Protein AF-A0A660ZL40-F1 (afdb_monomer_lite)

Sequence (88 aa):
MTKYTEDKVLQITTLLKAGATIKMACKIAGISRQTFYNWMRKHRDFELKVNQAIVESEMMALNLILSHAERDWKAAAWFLERRFPDEW

Secondary structure (DSSP, 8-state):
-PPP-HHHHHHHHHHHHTT--HHHHHHHHT--HHHHHHHHHH-HHHHHHHHHHHHHHHHHHHHHHHHHHTT-HHHHHHHHHHH-TTT-

Foldseek 3Di:
DDDDDPVLLVQLLVCLLCVHDNCRSCVVSVHDPVVVVVCVVVPVVSVVSNVVSNVNNVVVVVVVLVVVCVPPVVSVVVVCCVVPVPPD

Structure (mmCIF, N/CA/C/O backbone):
data_AF-A0A660ZL40-F1
#
_entry.id   AF-A0A660ZL40-F1
#
loop_
_atom_site.group_PDB
_atom_site.id
_atom_site.type_symbol
_atom_site.label_atom_id
_atom_site.label_alt_id
_atom_site.label_comp_id
_atom_site.label_asym_id
_atom_site.label_entity_id
_atom_site.label_seq_id
_atom_site.pdbx_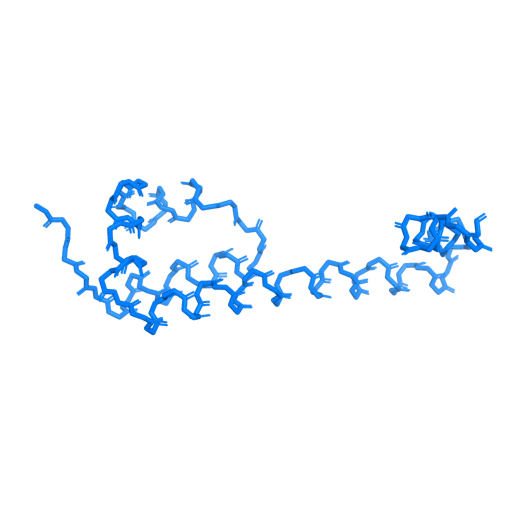PDB_ins_code
_atom_site.Cartn_x
_atom_site.Cartn_y
_atom_site.Cartn_z
_atom_site.occupancy
_atom_site.B_iso_or_equiv
_atom_site.auth_seq_id
_atom_site.auth_comp_id
_atom_site.auth_asym_id
_atom_site.auth_atom_id
_atom_site.pdbx_PDB_model_num
ATOM 1 N N . MET A 1 1 ? -10.690 -0.149 23.020 1.00 61.59 1 MET A N 1
ATOM 2 C CA . MET A 1 1 ? -10.767 -0.293 21.547 1.00 61.59 1 MET A CA 1
ATOM 3 C C . MET A 1 1 ? -10.475 1.057 20.913 1.00 61.59 1 MET A C 1
ATOM 5 O O . MET A 1 1 ? -11.087 2.033 21.330 1.00 61.59 1 MET A O 1
ATOM 9 N N . THR A 1 2 ? -9.546 1.134 19.957 1.00 81.38 2 THR A N 1
ATOM 10 C CA . THR A 1 2 ? -9.302 2.373 19.196 1.00 81.38 2 THR A CA 1
ATOM 11 C C . THR A 1 2 ? -10.519 2.689 18.324 1.00 81.38 2 THR A C 1
ATOM 13 O O . THR A 1 2 ? -11.086 1.780 17.715 1.00 81.38 2 THR A O 1
ATOM 16 N N . LYS A 1 3 ? -10.947 3.955 18.294 1.00 91.00 3 LYS A N 1
ATOM 17 C CA . LYS A 1 3 ? -12.124 4.395 17.530 1.00 91.00 3 LYS A CA 1
ATOM 18 C C . LYS A 1 3 ? -11.798 4.493 16.039 1.00 91.00 3 LYS A C 1
ATOM 20 O O . LYS A 1 3 ? -10.696 4.898 15.682 1.00 91.00 3 LYS A O 1
ATOM 25 N N . TYR A 1 4 ? -12.768 4.136 15.199 1.00 95.00 4 TYR A N 1
ATOM 26 C CA . TYR A 1 4 ? -12.716 4.397 13.762 1.00 95.00 4 TYR A CA 1
ATOM 27 C C . TYR A 1 4 ? -12.925 5.897 13.533 1.00 95.00 4 TYR A C 1
ATOM 29 O O . TYR A 1 4 ? -13.954 6.435 13.941 1.00 95.00 4 TYR A O 1
ATOM 37 N N . THR A 1 5 ? -11.944 6.570 12.933 1.00 96.44 5 THR A N 1
ATOM 38 C CA . THR A 1 5 ? -11.990 8.008 12.630 1.00 96.44 5 THR A CA 1
ATOM 39 C C . THR A 1 5 ? -11.489 8.266 11.215 1.00 96.44 5 THR A C 1
ATOM 41 O O . THR A 1 5 ? -10.648 7.525 10.703 1.00 96.44 5 THR A O 1
ATOM 44 N N . GLU A 1 6 ? -11.977 9.336 10.590 1.00 95.44 6 GLU A N 1
ATOM 45 C CA . GLU A 1 6 ? -11.559 9.721 9.236 1.00 95.44 6 GLU A CA 1
ATOM 46 C C . GLU A 1 6 ? -10.066 10.054 9.157 1.00 95.44 6 GLU A C 1
ATOM 48 O O . GLU A 1 6 ? -9.408 9.648 8.204 1.00 95.44 6 GLU A O 1
ATOM 53 N N . ASP A 1 7 ? -9.509 10.687 10.193 1.00 96.31 7 ASP A N 1
ATOM 54 C CA . ASP A 1 7 ? -8.071 10.962 10.312 1.00 96.31 7 ASP A CA 1
ATOM 55 C C . ASP A 1 7 ? -7.229 9.678 10.223 1.00 96.31 7 ASP A C 1
ATOM 57 O O . ASP A 1 7 ? -6.275 9.593 9.450 1.00 96.31 7 ASP A O 1
ATOM 61 N N . LYS A 1 8 ? -7.632 8.621 10.942 1.00 96.44 8 LYS A N 1
ATOM 62 C CA . LYS A 1 8 ? -6.924 7.335 10.902 1.00 96.44 8 LYS A CA 1
ATOM 63 C C . LYS A 1 8 ? -7.050 6.665 9.546 1.00 96.44 8 LYS A C 1
ATOM 65 O O . LYS A 1 8 ? -6.073 6.096 9.067 1.00 96.44 8 LYS A O 1
ATOM 70 N N . VAL A 1 9 ? -8.226 6.742 8.928 1.00 97.81 9 VAL A N 1
ATOM 71 C CA . VAL A 1 9 ? -8.441 6.231 7.572 1.00 97.81 9 VAL A CA 1
ATOM 72 C C . VAL A 1 9 ? -7.505 6.933 6.596 1.00 97.81 9 VAL A C 1
ATOM 74 O O . VAL A 1 9 ? -6.750 6.250 5.910 1.00 97.81 9 VAL A O 1
ATOM 77 N N . LEU A 1 10 ? -7.498 8.268 6.595 1.00 98.00 10 LEU A N 1
ATOM 78 C CA . LEU A 1 10 ? -6.662 9.080 5.716 1.00 98.00 10 LEU A CA 1
ATOM 79 C C . LEU A 1 10 ? -5.172 8.793 5.926 1.00 98.00 10 LEU A C 1
ATOM 81 O O . LEU A 1 10 ? -4.435 8.601 4.958 1.00 98.00 10 LEU A O 1
ATOM 85 N N . GLN A 1 11 ? -4.728 8.721 7.182 1.00 98.19 11 GLN A N 1
ATOM 86 C CA . GLN A 1 11 ? -3.342 8.418 7.525 1.00 98.19 11 GLN A CA 1
ATOM 87 C C . GLN A 1 11 ? -2.923 7.043 6.989 1.00 98.19 11 GLN A C 1
ATOM 89 O O . GLN A 1 11 ? -1.870 6.913 6.364 1.00 98.19 11 GLN A O 1
ATOM 94 N N . ILE A 1 12 ? -3.752 6.017 7.195 1.00 98.50 12 ILE A N 1
ATOM 95 C CA . ILE A 1 12 ? -3.468 4.657 6.728 1.00 98.50 12 ILE A CA 1
ATOM 96 C C . ILE A 1 12 ? -3.420 4.610 5.202 1.00 98.50 12 ILE A C 1
ATOM 98 O O . ILE A 1 12 ? -2.446 4.109 4.648 1.00 98.50 12 ILE A O 1
ATOM 102 N N . THR A 1 13 ? -4.430 5.145 4.514 1.00 98.56 13 THR A N 1
ATOM 103 C CA . THR A 1 13 ? -4.503 5.081 3.047 1.00 98.56 13 THR A CA 1
ATOM 104 C C . THR A 1 13 ? -3.374 5.869 2.393 1.00 98.56 13 THR A C 1
ATOM 106 O O . THR A 1 13 ? -2.812 5.414 1.405 1.00 98.56 13 THR A O 1
ATOM 109 N N . THR A 1 14 ? -2.972 7.001 2.978 1.00 98.44 14 THR A N 1
ATOM 110 C CA . THR A 1 14 ? -1.823 7.785 2.497 1.00 98.44 14 THR A CA 1
ATOM 111 C C . THR A 1 14 ? -0.522 6.992 2.593 1.00 98.44 14 THR A C 1
ATOM 113 O O . THR A 1 14 ? 0.258 6.961 1.645 1.00 98.44 14 THR A O 1
ATOM 116 N N . LEU A 1 15 ? -0.296 6.303 3.716 1.00 98.44 15 LEU A N 1
ATOM 117 C CA . LEU A 1 15 ? 0.897 5.475 3.903 1.00 98.44 15 LEU A CA 1
ATOM 118 C C . LEU A 1 15 ? 0.920 4.288 2.935 1.00 98.44 15 LEU A C 1
ATOM 120 O O . LEU A 1 15 ? 1.964 3.999 2.357 1.00 98.44 15 LEU A O 1
ATOM 124 N N . LEU A 1 16 ? -0.220 3.620 2.740 1.00 98.50 16 LEU A N 1
ATOM 125 C CA . LEU A 1 16 ? -0.326 2.503 1.800 1.00 98.50 16 LEU A CA 1
ATOM 126 C C . LEU A 1 16 ? -0.083 2.957 0.356 1.00 98.50 16 LEU A C 1
ATOM 128 O O . LEU A 1 16 ? 0.677 2.309 -0.353 1.00 98.50 16 LEU A O 1
ATOM 132 N N . LYS A 1 17 ? -0.638 4.107 -0.044 1.00 98.19 17 LYS A N 1
ATOM 133 C CA . LYS A 1 17 ? -0.389 4.721 -1.357 1.00 98.19 17 LYS A CA 1
ATOM 134 C C . LYS A 1 17 ? 1.092 5.028 -1.585 1.00 98.19 17 LYS A C 1
ATOM 136 O O . LYS A 1 17 ? 1.601 4.840 -2.683 1.00 98.19 17 LYS A O 1
ATOM 141 N N . ALA A 1 18 ? 1.801 5.438 -0.535 1.00 96.88 18 ALA A N 1
ATOM 142 C CA . ALA A 1 18 ? 3.245 5.662 -0.569 1.00 96.88 18 ALA A CA 1
ATOM 143 C C . ALA A 1 18 ? 4.087 4.364 -0.567 1.00 96.88 18 ALA A C 1
ATOM 145 O O . ALA A 1 18 ? 5.313 4.438 -0.516 1.00 96.88 18 ALA A O 1
ATOM 146 N N . GLY A 1 19 ? 3.465 3.180 -0.591 1.00 96.31 19 GLY A N 1
ATOM 147 C CA . GLY A 1 19 ? 4.155 1.884 -0.615 1.00 96.31 19 GLY A CA 1
ATOM 148 C C . GLY A 1 19 ? 4.506 1.323 0.761 1.00 96.31 19 GLY A C 1
ATOM 149 O O . GLY A 1 19 ? 5.250 0.346 0.867 1.00 96.31 19 GLY A O 1
ATOM 150 N N . ALA A 1 20 ? 3.986 1.905 1.846 1.00 97.69 20 ALA A N 1
ATOM 151 C CA . ALA A 1 20 ? 4.194 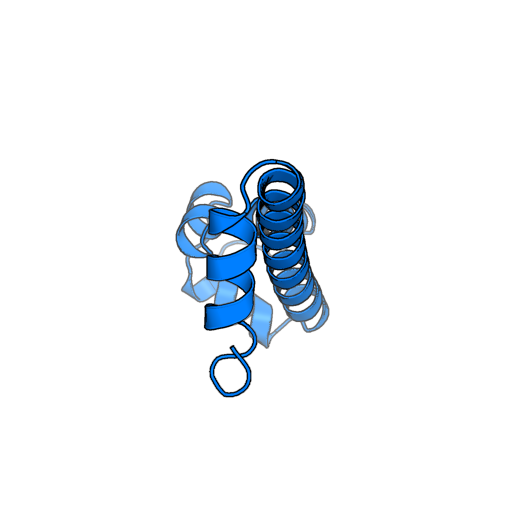1.343 3.172 1.00 97.69 20 ALA A CA 1
ATOM 152 C C . ALA A 1 20 ? 3.432 0.021 3.336 1.00 97.69 20 ALA A C 1
ATOM 154 O O . ALA A 1 20 ? 2.301 -0.145 2.887 1.00 97.69 20 ALA A O 1
ATOM 155 N N . THR A 1 21 ? 4.013 -0.915 4.088 1.00 97.88 21 THR A N 1
ATOM 156 C CA . THR A 1 21 ? 3.299 -2.145 4.456 1.00 97.88 21 THR A CA 1
ATOM 157 C C . THR A 1 21 ? 2.133 -1.847 5.402 1.00 97.88 21 THR A C 1
ATOM 159 O O . THR A 1 21 ? 2.210 -0.941 6.236 1.00 97.88 21 THR A O 1
ATOM 162 N N . ILE A 1 22 ? 1.098 -2.696 5.394 1.00 98.12 22 ILE A N 1
ATOM 163 C CA . ILE A 1 22 ? -0.016 -2.625 6.361 1.00 98.12 22 ILE A CA 1
ATOM 164 C C . ILE A 1 22 ? 0.503 -2.612 7.806 1.00 98.12 22 ILE A C 1
ATOM 166 O O . ILE A 1 22 ? -0.011 -1.879 8.647 1.00 98.12 22 ILE A O 1
ATOM 170 N N . LYS A 1 23 ? 1.555 -3.388 8.113 1.00 98.25 23 LYS A N 1
ATOM 171 C CA . LYS A 1 23 ? 2.178 -3.414 9.447 1.00 98.25 23 LYS A CA 1
ATOM 172 C C . LYS A 1 23 ? 2.734 -2.040 9.837 1.00 98.25 23 LYS A C 1
ATOM 174 O O . LYS A 1 23 ? 2.504 -1.602 10.963 1.00 98.25 23 LYS A O 1
ATOM 179 N N . MET A 1 24 ? 3.456 -1.386 8.926 1.00 98.31 24 MET A N 1
ATOM 180 C CA . MET A 1 24 ? 4.006 -0.043 9.128 1.00 98.31 24 MET A CA 1
ATOM 181 C C . MET A 1 24 ? 2.877 0.978 9.299 1.00 98.31 24 MET A C 1
ATOM 183 O O . MET A 1 24 ? 2.866 1.709 10.288 1.00 98.31 24 MET A O 1
ATOM 187 N N . ALA A 1 25 ? 1.893 0.961 8.394 1.00 98.38 25 ALA A N 1
ATOM 188 C CA . ALA A 1 25 ? 0.744 1.860 8.426 1.00 98.38 25 ALA A CA 1
ATOM 189 C C . ALA A 1 25 ? -0.045 1.730 9.737 1.00 98.38 25 ALA A C 1
ATOM 191 O O . ALA A 1 25 ? -0.323 2.732 10.389 1.00 98.38 25 ALA A O 1
ATOM 192 N N . CYS A 1 26 ? -0.313 0.501 10.191 1.00 98.00 26 CYS A N 1
ATOM 193 C CA . CYS A 1 26 ? -0.960 0.238 11.478 1.00 98.00 26 CYS A CA 1
ATOM 194 C C . CYS A 1 26 ? -0.144 0.783 12.658 1.00 98.00 26 CYS A C 1
ATOM 196 O O . CYS A 1 26 ? -0.706 1.417 13.550 1.00 98.00 26 CYS A O 1
ATOM 198 N N . LYS A 1 27 ? 1.179 0.560 12.662 1.00 97.81 27 LYS A N 1
ATOM 199 C CA . LYS A 1 27 ? 2.070 1.024 13.735 1.00 97.81 27 LYS A CA 1
ATOM 200 C C . LYS A 1 27 ? 2.087 2.551 13.826 1.00 97.81 27 LYS A C 1
ATOM 202 O O . LYS A 1 27 ? 1.946 3.078 14.923 1.00 97.81 27 LYS A O 1
ATOM 207 N N . ILE A 1 28 ? 2.211 3.242 12.693 1.00 97.44 28 ILE A N 1
ATOM 208 C CA . ILE A 1 28 ? 2.191 4.713 12.626 1.00 97.44 28 ILE A CA 1
ATOM 209 C C . ILE A 1 28 ? 0.811 5.250 13.021 1.00 97.44 28 ILE A C 1
ATOM 211 O O . ILE A 1 28 ? 0.710 6.190 13.804 1.00 97.44 28 ILE A O 1
ATOM 215 N N . ALA A 1 29 ? -0.260 4.610 12.548 1.00 96.25 29 ALA A N 1
ATOM 216 C CA . ALA A 1 29 ? -1.623 4.983 12.898 1.00 96.25 29 ALA A CA 1
ATOM 217 C C . ALA A 1 29 ? -2.003 4.634 14.348 1.00 96.25 29 ALA A C 1
ATOM 219 O O . ALA A 1 29 ? -3.069 5.039 14.810 1.00 96.25 29 ALA A O 1
ATOM 220 N N . GLY A 1 30 ? -1.159 3.925 15.103 1.00 96.81 30 GLY A N 1
ATOM 221 C CA . GLY A 1 30 ? -1.449 3.554 16.489 1.00 96.81 30 GLY A CA 1
ATOM 222 C C . GLY A 1 30 ? -2.609 2.561 16.618 1.00 96.81 30 GLY A C 1
ATOM 223 O O . GLY A 1 30 ? -3.361 2.606 17.593 1.00 96.81 30 GLY A O 1
ATOM 224 N N . ILE A 1 31 ? -2.781 1.672 15.634 1.00 97.12 31 ILE A N 1
ATOM 225 C CA . ILE A 1 31 ? -3.775 0.593 15.668 1.00 97.12 31 ILE A CA 1
ATOM 226 C C . ILE A 1 31 ? -3.106 -0.777 15.556 1.00 97.12 31 ILE A C 1
ATOM 228 O O . ILE A 1 31 ? -2.047 -0.940 14.951 1.00 97.12 31 ILE A O 1
ATOM 232 N N . SER A 1 32 ? -3.740 -1.801 16.125 1.00 97.56 32 SER A N 1
ATOM 233 C CA . SER A 1 32 ? -3.314 -3.179 15.887 1.00 97.56 32 SER A CA 1
ATOM 234 C C . SER A 1 32 ? -3.744 -3.637 14.488 1.00 97.56 32 SER A C 1
ATOM 236 O O . SER A 1 32 ? -4.749 -3.172 13.945 1.00 97.56 32 SER A O 1
ATOM 238 N N . ARG A 1 33 ? -3.035 -4.624 13.922 1.00 97.81 33 ARG A N 1
ATOM 239 C CA . ARG A 1 33 ? -3.452 -5.265 12.659 1.00 97.81 33 ARG A CA 1
ATOM 240 C C . ARG A 1 33 ? -4.847 -5.885 12.764 1.00 97.81 33 ARG A C 1
ATOM 242 O O . ARG A 1 33 ? -5.605 -5.861 11.805 1.00 97.81 33 ARG A O 1
ATOM 249 N N . GLN A 1 34 ? -5.200 -6.420 13.933 1.00 97.88 34 GLN A N 1
ATOM 250 C CA . GLN A 1 34 ? -6.530 -6.981 14.160 1.00 97.88 34 GLN A CA 1
ATOM 251 C C . GLN A 1 34 ? -7.614 -5.904 14.042 1.00 97.88 34 GLN A C 1
ATOM 253 O O . GLN A 1 34 ? -8.618 -6.134 13.375 1.00 97.88 34 GLN A O 1
ATOM 258 N N . THR A 1 35 ? -7.390 -4.717 14.618 1.00 97.94 35 THR A N 1
ATOM 259 C CA . THR A 1 35 ? -8.292 -3.566 14.464 1.00 97.94 35 THR A CA 1
ATOM 260 C C . THR A 1 35 ? -8.429 -3.164 12.999 1.00 97.94 35 THR A C 1
ATOM 262 O O . THR A 1 35 ? -9.550 -2.999 12.533 1.00 97.94 35 THR A O 1
ATOM 265 N N . PHE A 1 36 ? -7.321 -3.088 12.257 1.00 98.38 36 PHE A N 1
ATOM 266 C CA . PHE A 1 36 ? -7.339 -2.790 10.822 1.00 98.38 36 PHE A CA 1
ATOM 267 C C . PHE A 1 36 ? -8.219 -3.771 10.032 1.00 98.38 36 PHE A C 1
ATOM 269 O O . PHE A 1 36 ? -9.135 -3.350 9.328 1.00 98.38 36 PHE A O 1
ATOM 276 N N . TYR A 1 37 ? -8.012 -5.081 10.195 1.00 98.12 37 TYR A N 1
ATOM 277 C CA . TYR A 1 37 ? -8.813 -6.085 9.484 1.00 98.12 37 TYR A CA 1
ATOM 278 C C . TYR A 1 37 ? -10.273 -6.120 9.951 1.00 98.12 37 TYR A C 1
ATOM 280 O O . TYR A 1 37 ? -11.170 -6.353 9.143 1.00 98.12 37 TYR A O 1
ATOM 288 N N . ASN A 1 38 ? -10.538 -5.854 11.234 1.00 98.00 38 ASN A N 1
ATOM 289 C CA . ASN A 1 38 ? -11.903 -5.666 11.728 1.00 98.00 38 ASN A CA 1
ATOM 290 C C . ASN A 1 38 ? -12.578 -4.474 11.037 1.00 98.00 38 ASN A C 1
ATOM 292 O O . ASN A 1 38 ? -13.748 -4.569 10.674 1.00 98.00 38 ASN A O 1
ATOM 296 N N . TRP A 1 39 ? -11.855 -3.367 10.844 1.00 98.00 39 TRP A N 1
ATOM 297 C CA . TRP A 1 39 ? -12.373 -2.193 10.148 1.00 98.00 39 TRP A CA 1
ATOM 298 C C . TRP A 1 39 ? -12.633 -2.476 8.674 1.00 98.00 39 TRP A C 1
ATOM 300 O O . TRP A 1 39 ? -13.705 -2.114 8.209 1.00 98.00 39 TRP A O 1
ATOM 310 N N . MET A 1 40 ? -11.737 -3.178 7.969 1.00 98.00 40 MET A N 1
ATOM 311 C CA . MET A 1 40 ? -11.990 -3.553 6.569 1.00 98.00 40 MET A CA 1
ATOM 312 C C . MET A 1 40 ? -13.252 -4.408 6.426 1.00 98.00 40 MET A C 1
ATOM 314 O O . MET A 1 40 ? -14.060 -4.161 5.542 1.00 98.00 40 MET A O 1
ATOM 318 N N . ARG A 1 41 ? -13.472 -5.370 7.335 1.00 97.94 41 ARG A N 1
ATOM 319 C CA . ARG A 1 41 ? -14.689 -6.200 7.312 1.00 97.94 41 ARG A CA 1
ATOM 320 C C . ARG A 1 41 ? -15.964 -5.421 7.627 1.00 97.94 41 ARG A C 1
ATOM 322 O O . ARG A 1 41 ? -17.027 -5.774 7.133 1.00 97.94 41 ARG A O 1
ATOM 329 N N . LYS A 1 42 ? -15.881 -4.416 8.503 1.00 97.56 42 LYS A N 1
ATOM 330 C CA . LYS A 1 42 ? -17.049 -3.672 8.996 1.00 97.56 42 LYS A CA 1
ATOM 331 C C . LYS A 1 42 ? -17.405 -2.462 8.126 1.00 97.56 42 LYS A C 1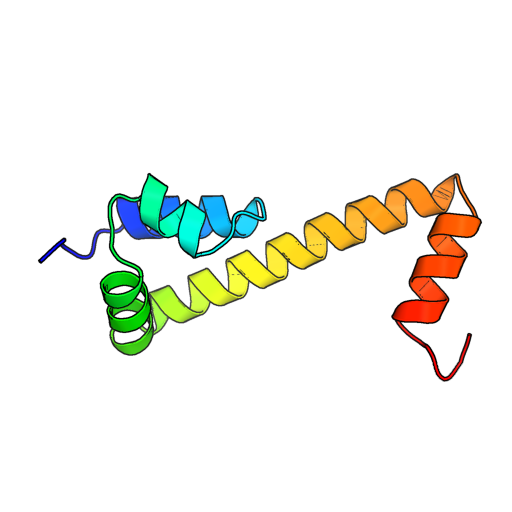
ATOM 333 O O . LYS A 1 42 ? -18.566 -2.072 8.084 1.00 97.56 42 LYS A O 1
ATOM 338 N N . HIS A 1 43 ? -16.420 -1.858 7.468 1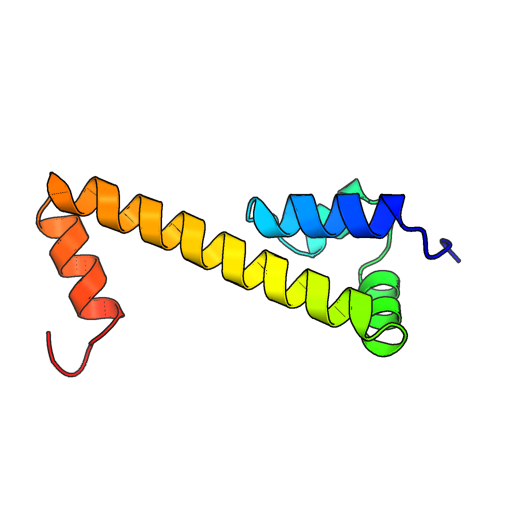.00 97.75 43 HIS A N 1
ATOM 339 C CA . HIS A 1 43 ? -16.562 -0.609 6.728 1.00 97.75 43 HIS A CA 1
ATOM 340 C C . HIS A 1 43 ? -16.128 -0.819 5.273 1.00 97.75 43 HIS A C 1
ATOM 342 O O . HIS A 1 43 ? -14.945 -0.714 4.952 1.00 97.75 43 HIS A O 1
ATOM 348 N N . ARG A 1 44 ? -17.103 -1.078 4.390 1.00 97.75 44 ARG A N 1
ATOM 349 C CA . ARG A 1 44 ? -16.887 -1.294 2.946 1.00 97.75 44 ARG A CA 1
ATOM 350 C C . ARG A 1 44 ? -16.091 -0.153 2.302 1.00 97.75 44 ARG A C 1
ATOM 352 O O . ARG A 1 44 ? -15.168 -0.404 1.540 1.00 97.75 44 ARG A O 1
ATOM 359 N N . ASP A 1 45 ? -16.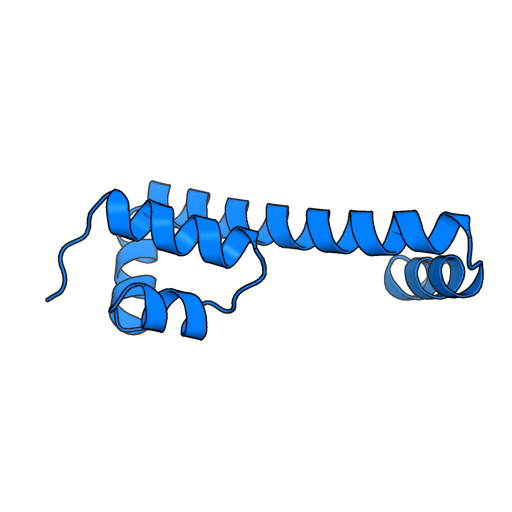381 1.093 2.674 1.00 97.50 45 ASP A N 1
ATOM 360 C CA . ASP A 1 45 ? -15.660 2.259 2.147 1.00 97.50 45 ASP A CA 1
ATOM 361 C C . ASP A 1 45 ? -14.183 2.279 2.556 1.00 97.50 45 ASP A C 1
ATOM 363 O O . ASP A 1 45 ? -13.333 2.738 1.796 1.00 97.50 45 ASP A O 1
ATOM 367 N N . PHE A 1 46 ? -13.853 1.775 3.750 1.00 98.19 46 PHE A N 1
ATOM 368 C CA . PHE A 1 46 ? -12.461 1.664 4.182 1.00 98.19 46 PHE A CA 1
ATOM 369 C C . PHE A 1 46 ? -11.719 0.605 3.375 1.00 98.19 46 PHE A C 1
ATOM 371 O O . PHE A 1 46 ? -10.613 0.863 2.911 1.00 98.19 46 PHE A O 1
ATOM 378 N N . GLU A 1 47 ? -12.339 -0.558 3.178 1.00 98.50 47 GLU A N 1
ATOM 379 C CA . GLU A 1 47 ? -11.799 -1.621 2.330 1.00 98.50 47 GLU A CA 1
ATOM 380 C C . GLU A 1 47 ? -11.529 -1.113 0.905 1.00 98.50 47 GLU A C 1
ATOM 382 O O . GLU A 1 47 ? -10.427 -1.296 0.388 1.00 98.50 47 GLU A O 1
ATOM 387 N N . LEU A 1 48 ? -12.488 -0.406 0.296 1.00 98.44 48 LEU A N 1
ATOM 388 C CA . LEU A 1 48 ? -12.325 0.177 -1.038 1.00 98.44 48 LEU A CA 1
ATOM 389 C C . LEU A 1 48 ? -11.162 1.174 -1.089 1.00 98.44 48 LEU A C 1
ATOM 391 O O . LEU A 1 48 ? -10.311 1.066 -1.968 1.00 98.44 48 LEU A O 1
ATOM 395 N N . LYS A 1 49 ? -11.074 2.097 -0.123 1.00 98.38 49 LYS A N 1
ATOM 396 C CA . LYS A 1 49 ? -9.975 3.075 -0.050 1.00 98.38 49 LYS A CA 1
ATOM 397 C C . LYS A 1 49 ? -8.612 2.413 0.156 1.00 98.38 49 LYS A C 1
ATOM 399 O O . LYS A 1 49 ? -7.623 2.871 -0.408 1.00 98.38 49 LYS A O 1
ATOM 404 N N . VAL A 1 50 ? -8.543 1.352 0.961 1.00 98.44 50 VAL A N 1
ATOM 405 C CA . VAL A 1 50 ? -7.314 0.573 1.173 1.00 98.44 50 VAL A CA 1
ATOM 406 C C . VAL A 1 50 ? -6.881 -0.105 -0.121 1.00 98.44 50 VAL A C 1
ATOM 408 O O . VAL A 1 50 ? -5.727 0.038 -0.517 1.00 98.44 50 VAL A O 1
ATOM 411 N N . ASN A 1 51 ? -7.797 -0.805 -0.793 1.00 98.25 51 ASN A N 1
ATOM 412 C CA . ASN A 1 51 ? -7.497 -1.493 -2.046 1.00 98.25 51 ASN A CA 1
ATOM 413 C C . ASN A 1 51 ? -7.066 -0.498 -3.128 1.00 98.25 51 ASN A C 1
ATOM 415 O O . ASN A 1 51 ? -6.058 -0.716 -3.794 1.00 98.25 51 ASN A O 1
ATOM 419 N N . GLN A 1 52 ? -7.769 0.630 -3.245 1.00 98.44 52 GLN A N 1
ATOM 420 C CA . GLN A 1 52 ? -7.400 1.699 -4.165 1.00 98.44 52 GLN A CA 1
ATOM 421 C C . GLN A 1 52 ? -6.002 2.253 -3.861 1.00 98.44 52 GLN A C 1
ATOM 423 O O . GLN A 1 52 ? -5.197 2.394 -4.775 1.00 98.44 52 GLN A O 1
ATOM 428 N N . ALA A 1 53 ? -5.679 2.519 -2.592 1.00 98.38 53 ALA A N 1
ATOM 429 C CA . ALA A 1 53 ? -4.356 3.005 -2.209 1.00 98.38 53 ALA A CA 1
ATOM 430 C C . ALA A 1 53 ? -3.235 2.022 -2.590 1.00 98.38 53 ALA A C 1
ATOM 432 O O . ALA A 1 53 ? -2.177 2.451 -3.040 1.00 98.38 53 ALA A O 1
ATOM 433 N N . ILE A 1 54 ? -3.466 0.715 -2.442 1.00 97.81 54 ILE A N 1
ATOM 434 C CA . ILE A 1 54 ? -2.493 -0.315 -2.832 1.00 97.81 54 ILE A CA 1
ATOM 435 C C . ILE A 1 54 ? -2.292 -0.320 -4.352 1.00 97.81 54 ILE A C 1
ATOM 437 O O . ILE A 1 54 ? -1.153 -0.235 -4.804 1.00 97.81 54 ILE A O 1
ATOM 441 N N . VAL A 1 55 ? -3.376 -0.324 -5.136 1.00 97.81 55 VAL A N 1
ATOM 442 C CA . VAL A 1 55 ? -3.299 -0.273 -6.608 1.00 97.81 55 VAL A CA 1
ATOM 443 C C . VAL A 1 55 ? -2.595 1.001 -7.085 1.00 97.81 55 VAL A C 1
ATOM 445 O O . VAL A 1 55 ? -1.760 0.961 -7.984 1.00 97.81 55 VAL A O 1
ATOM 448 N N . GLU A 1 56 ? -2.882 2.146 -6.465 1.00 97.81 56 GLU A N 1
ATOM 449 C CA . GLU A 1 56 ? -2.199 3.403 -6.782 1.00 97.81 56 GLU A CA 1
ATOM 450 C C . GLU A 1 56 ? -0.697 3.335 -6.473 1.00 97.81 56 GLU A C 1
ATOM 452 O O . GLU A 1 56 ? 0.106 3.863 -7.243 1.00 97.81 56 GLU A O 1
ATOM 457 N N . SER A 1 57 ? -0.303 2.658 -5.392 1.00 97.75 57 SER A N 1
ATOM 458 C CA . SER A 1 57 ? 1.107 2.439 -5.063 1.00 97.75 57 SER A CA 1
ATOM 459 C C . SER A 1 57 ? 1.815 1.566 -6.102 1.00 97.75 57 SER A C 1
ATOM 461 O O . SER A 1 57 ? 2.911 1.903 -6.555 1.00 97.75 57 SER A O 1
ATOM 463 N N . GLU A 1 58 ? 1.167 0.483 -6.534 1.00 95.25 58 GLU A N 1
ATOM 464 C CA . GLU A 1 58 ? 1.674 -0.399 -7.591 1.00 95.25 58 GLU A CA 1
ATOM 465 C C . GLU A 1 58 ? 1.849 0.361 -8.911 1.00 95.25 58 GLU A C 1
ATOM 467 O O . GLU A 1 58 ? 2.889 0.245 -9.559 1.00 95.25 58 GLU A O 1
ATOM 472 N N . MET A 1 59 ? 0.886 1.215 -9.271 1.00 95.31 59 MET A N 1
ATOM 473 C CA . MET A 1 59 ? 0.982 2.073 -10.455 1.00 95.31 59 MET A CA 1
ATOM 474 C C . MET A 1 59 ? 2.115 3.099 -10.354 1.00 95.31 59 MET A C 1
ATOM 476 O O . MET A 1 59 ? 2.802 3.346 -11.344 1.00 95.31 59 MET A O 1
ATOM 480 N N . MET A 1 60 ? 2.355 3.686 -9.177 1.00 94.44 60 MET A N 1
ATOM 481 C CA . MET A 1 60 ? 3.502 4.581 -8.974 1.00 94.44 60 MET A CA 1
ATOM 482 C C . MET A 1 60 ? 4.832 3.847 -9.157 1.00 94.44 60 MET A C 1
ATOM 484 O O . MET A 1 60 ? 5.727 4.366 -9.825 1.00 94.44 60 MET A O 1
ATOM 488 N N . ALA A 1 61 ? 4.955 2.638 -8.607 1.00 91.62 61 ALA A N 1
ATOM 489 C CA . ALA A 1 61 ? 6.144 1.811 -8.785 1.00 91.62 61 ALA A CA 1
ATOM 490 C C . ALA A 1 61 ? 6.344 1.418 -10.258 1.00 91.62 61 ALA A C 1
ATOM 492 O O . ALA A 1 61 ? 7.459 1.500 -10.772 1.00 91.62 61 ALA A O 1
ATOM 493 N N . LEU A 1 62 ? 5.264 1.060 -10.959 1.00 91.62 62 LEU A N 1
ATOM 494 C CA . LEU A 1 62 ? 5.301 0.752 -12.384 1.00 91.62 62 LEU A CA 1
ATOM 495 C C . LEU A 1 62 ? 5.773 1.953 -13.214 1.00 91.62 62 LEU A C 1
ATOM 497 O O . LEU A 1 62 ? 6.692 1.817 -14.015 1.00 91.62 62 LEU A O 1
ATOM 501 N N . ASN A 1 63 ? 5.205 3.137 -12.985 1.00 93.06 63 ASN A N 1
ATOM 502 C CA . ASN A 1 63 ? 5.618 4.362 -13.674 1.00 93.06 63 ASN A CA 1
ATOM 503 C C . ASN A 1 63 ? 7.097 4.691 -13.424 1.00 93.06 63 ASN A C 1
ATOM 505 O O . ASN A 1 63 ? 7.801 5.152 -14.325 1.00 93.06 63 ASN A O 1
ATOM 509 N N . LEU A 1 64 ? 7.597 4.420 -12.216 1.00 91.12 64 LEU A N 1
ATOM 510 C CA . LEU A 1 64 ? 9.012 4.588 -11.908 1.00 91.12 64 LEU A CA 1
ATOM 511 C C . LEU A 1 64 ? 9.879 3.632 -12.739 1.00 91.12 64 LEU A C 1
ATOM 513 O O . LEU A 1 64 ? 10.861 4.071 -13.330 1.00 91.12 64 LEU A O 1
ATOM 517 N N . ILE A 1 65 ? 9.502 2.357 -12.834 1.00 89.56 65 ILE A N 1
ATOM 518 C CA . ILE A 1 65 ? 10.221 1.364 -13.646 1.00 89.56 65 ILE A CA 1
ATOM 519 C C . ILE A 1 65 ? 10.208 1.768 -15.125 1.00 89.56 65 ILE A C 1
ATOM 521 O O . ILE A 1 65 ? 11.263 1.811 -15.755 1.00 89.56 65 ILE A O 1
ATOM 525 N N . LEU A 1 66 ? 9.038 2.124 -15.663 1.00 89.69 66 LEU A N 1
ATOM 526 C CA . LEU A 1 66 ? 8.886 2.501 -17.070 1.00 89.69 66 LEU A CA 1
ATOM 527 C C . LEU A 1 66 ? 9.669 3.773 -17.424 1.00 89.69 66 LEU A C 1
ATOM 529 O O . LEU A 1 66 ? 10.307 3.816 -18.469 1.00 89.69 66 LEU A O 1
ATOM 533 N N . SER A 1 67 ? 9.707 4.773 -16.540 1.00 92.31 67 SER A N 1
ATOM 534 C CA . SER A 1 67 ? 10.514 5.981 -16.782 1.00 92.31 67 SER A CA 1
ATOM 535 C C . SER A 1 67 ? 12.024 5.706 -16.793 1.00 92.31 67 SER A C 1
ATOM 537 O O . SER A 1 67 ? 12.763 6.357 -17.528 1.00 92.31 67 SER A O 1
ATOM 539 N N . HIS A 1 68 ? 12.507 4.717 -16.031 1.00 90.25 68 HIS A N 1
ATOM 540 C CA . HIS A 1 68 ? 13.907 4.277 -16.111 1.00 90.25 68 HIS A CA 1
ATOM 541 C C . HIS A 1 68 ? 14.175 3.448 -17.373 1.00 90.25 68 HIS A C 1
ATOM 543 O O . HIS A 1 68 ? 15.246 3.567 -17.972 1.00 90.25 68 HIS A O 1
ATOM 549 N N . ALA A 1 69 ? 13.192 2.658 -17.810 1.00 91.38 69 ALA A N 1
ATOM 550 C CA . ALA A 1 69 ? 13.264 1.856 -19.026 1.00 91.38 69 ALA A CA 1
ATOM 551 C C . ALA A 1 69 ? 13.464 2.698 -20.301 1.00 91.38 69 ALA A C 1
ATOM 553 O O . ALA A 1 69 ? 14.058 2.206 -21.256 1.00 91.38 69 ALA A O 1
ATOM 554 N N . GLU A 1 70 ? 13.067 3.978 -20.305 1.00 89.06 70 GLU A N 1
ATOM 555 C CA . GLU A 1 70 ? 13.348 4.908 -21.414 1.00 89.06 70 GLU A CA 1
ATOM 556 C C . GLU A 1 70 ? 14.850 5.099 -21.684 1.00 89.06 70 GLU A C 1
ATOM 558 O O . GLU A 1 70 ? 15.243 5.454 -22.794 1.00 89.06 70 GLU A O 1
ATOM 563 N N . ARG A 1 71 ? 15.699 4.900 -20.667 1.00 92.88 71 ARG A N 1
ATOM 564 C CA . ARG A 1 71 ? 17.148 5.154 -20.737 1.00 92.88 71 ARG A CA 1
ATOM 565 C C . ARG A 1 71 ? 18.000 3.905 -20.538 1.00 92.88 71 ARG A C 1
ATOM 567 O O . ARG A 1 71 ? 19.188 3.937 -20.848 1.00 92.88 71 ARG A O 1
ATOM 574 N N . ASP A 1 72 ? 17.413 2.824 -20.033 1.00 93.31 72 ASP A N 1
ATOM 575 C CA . ASP A 1 72 ? 18.077 1.539 -19.837 1.00 93.31 72 ASP A CA 1
ATOM 576 C C . ASP A 1 72 ? 17.221 0.407 -20.410 1.00 93.31 72 ASP A C 1
ATOM 578 O O . ASP A 1 72 ? 16.222 -0.020 -19.825 1.00 93.31 72 ASP A O 1
ATOM 582 N N . TRP A 1 73 ? 17.653 -0.125 -21.553 1.00 90.94 73 TRP A N 1
ATOM 583 C CA . TRP A 1 73 ? 16.971 -1.230 -22.220 1.00 90.94 73 TRP A CA 1
ATOM 584 C C . TRP A 1 73 ? 16.879 -2.486 -21.341 1.00 90.94 73 TRP A C 1
ATOM 586 O O . TRP A 1 73 ? 15.958 -3.276 -21.527 1.00 90.94 73 TRP A O 1
ATOM 596 N N . LYS A 1 74 ? 17.776 -2.679 -20.360 1.00 92.44 74 LYS A N 1
ATOM 597 C CA . LYS A 1 74 ? 17.702 -3.822 -19.434 1.00 92.44 74 LYS A CA 1
ATOM 598 C C . LYS A 1 74 ? 16.516 -3.704 -18.490 1.00 92.44 74 LYS A C 1
ATOM 600 O O . LYS A 1 74 ? 15.905 -4.715 -18.162 1.00 92.44 74 LYS A O 1
ATOM 605 N N . ALA A 1 75 ? 16.169 -2.486 -18.072 1.00 88.88 75 ALA A N 1
ATOM 606 C CA . ALA A 1 75 ? 14.969 -2.246 -17.278 1.00 88.88 75 ALA A CA 1
ATOM 607 C C . ALA A 1 75 ? 13.699 -2.509 -18.107 1.00 88.88 75 ALA A C 1
ATOM 609 O O . ALA A 1 75 ? 12.746 -3.088 -17.587 1.00 88.88 75 ALA A O 1
ATOM 610 N N . ALA A 1 76 ? 13.715 -2.164 -19.401 1.00 89.19 76 ALA A N 1
ATOM 611 C CA . ALA A 1 76 ? 12.635 -2.499 -20.332 1.00 89.19 76 ALA A CA 1
ATOM 612 C C . ALA A 1 76 ? 12.491 -4.020 -20.528 1.00 89.19 76 ALA A C 1
ATOM 614 O O . ALA A 1 76 ? 11.393 -4.554 -20.383 1.00 89.19 76 ALA A O 1
ATOM 615 N N . ALA A 1 77 ? 13.599 -4.720 -20.793 1.00 91.44 77 ALA A N 1
ATOM 616 C CA . ALA A 1 77 ? 13.626 -6.173 -20.958 1.00 91.44 77 ALA A CA 1
ATOM 617 C C . ALA A 1 77 ? 13.143 -6.899 -19.692 1.00 91.44 77 ALA A C 1
ATOM 619 O O . ALA A 1 77 ? 12.212 -7.695 -19.761 1.00 91.44 77 ALA A O 1
ATOM 620 N N . TRP A 1 78 ? 13.676 -6.538 -18.518 1.00 91.38 78 TRP A N 1
ATOM 621 C CA . TRP A 1 78 ? 13.251 -7.107 -17.233 1.00 91.38 78 TRP A CA 1
ATOM 622 C C . TRP A 1 78 ? 11.751 -6.922 -16.970 1.00 91.38 78 TRP A C 1
ATOM 624 O O . TRP A 1 78 ? 11.097 -7.802 -16.407 1.00 91.38 78 TRP A O 1
ATOM 634 N N . PHE A 1 79 ? 11.192 -5.770 -17.355 1.00 90.56 79 PHE A N 1
ATOM 635 C CA . PHE A 1 79 ? 9.763 -5.518 -17.213 1.00 90.56 79 PHE A CA 1
ATOM 636 C C . PHE A 1 79 ? 8.931 -6.431 -18.125 1.00 90.56 79 PHE A C 1
ATOM 638 O O . PHE A 1 79 ? 7.962 -7.027 -17.651 1.00 90.56 79 PHE A O 1
ATOM 645 N N . LEU A 1 80 ? 9.315 -6.561 -19.400 1.00 91.38 80 LEU A N 1
ATOM 646 C CA . LEU A 1 80 ? 8.616 -7.400 -20.376 1.00 91.38 80 LEU A CA 1
ATOM 647 C C . LEU A 1 80 ? 8.634 -8.877 -19.968 1.00 91.38 80 LEU A C 1
ATOM 649 O O . LEU A 1 80 ? 7.560 -9.461 -19.846 1.00 91.38 80 LEU A O 1
ATOM 653 N N . GLU A 1 81 ? 9.804 -9.425 -19.628 1.00 94.38 81 GLU A N 1
ATOM 654 C CA . GLU A 1 81 ? 9.973 -10.823 -19.187 1.00 94.38 81 GLU A CA 1
ATOM 655 C C . GLU A 1 81 ? 9.081 -11.168 -17.980 1.00 94.38 81 GLU A C 1
ATOM 657 O O . GLU A 1 81 ? 8.549 -12.269 -17.856 1.00 94.38 81 GLU A O 1
ATOM 662 N N . ARG A 1 82 ? 8.881 -10.225 -17.048 1.00 90.94 82 ARG A N 1
ATOM 663 C CA . ARG A 1 82 ? 8.051 -10.469 -15.853 1.00 90.94 82 ARG A CA 1
ATOM 664 C C . ARG A 1 82 ? 6.571 -10.244 -16.088 1.00 90.94 82 ARG A C 1
ATOM 666 O O . ARG A 1 82 ? 5.751 -10.833 -15.382 1.00 90.94 82 ARG A O 1
ATOM 673 N N . ARG A 1 83 ? 6.217 -9.337 -16.998 1.00 88.31 83 ARG A N 1
ATOM 674 C CA . ARG A 1 83 ? 4.820 -9.000 -17.274 1.00 88.31 83 ARG A CA 1
ATOM 675 C C . ARG A 1 83 ? 4.189 -9.964 -18.275 1.00 88.31 83 ARG A C 1
ATOM 677 O O . ARG A 1 83 ? 2.998 -10.242 -18.142 1.00 88.31 83 ARG A O 1
ATOM 684 N N . PHE A 1 84 ? 4.981 -10.456 -19.220 1.00 90.81 84 PHE A N 1
ATOM 685 C CA . PHE A 1 84 ? 4.566 -11.281 -20.348 1.00 90.81 84 PHE A CA 1
ATOM 686 C C . PHE A 1 84 ? 5.509 -12.490 -20.517 1.00 90.81 84 PHE A C 1
ATOM 688 O O . PHE A 1 84 ? 6.113 -12.644 -21.576 1.00 90.81 84 PHE A O 1
ATOM 695 N N . PRO A 1 85 ?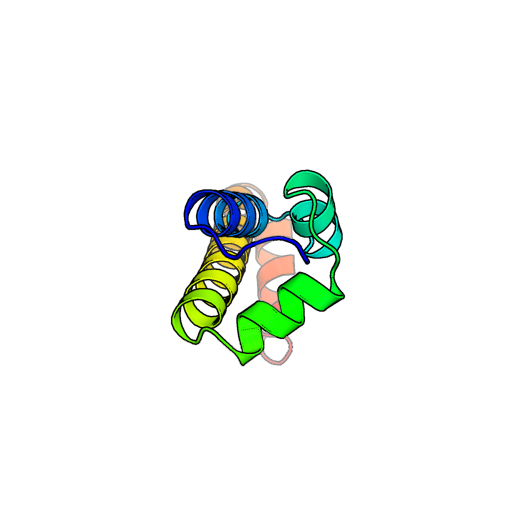 5.641 -13.354 -19.492 1.00 92.50 85 PRO A N 1
ATOM 696 C CA . PRO A 1 85 ? 6.636 -14.433 -19.481 1.00 92.50 85 PRO A CA 1
ATOM 697 C C . PRO A 1 85 ? 6.451 -15.481 -20.589 1.00 92.50 85 PRO A C 1
ATOM 699 O O . PRO A 1 85 ? 7.378 -16.225 -20.886 1.00 92.50 85 PRO A O 1
ATOM 702 N N . ASP A 1 86 ? 5.255 -15.573 -21.178 1.00 93.94 86 ASP A N 1
ATOM 703 C CA . ASP A 1 86 ? 4.961 -16.506 -22.271 1.00 93.94 86 ASP A CA 1
ATOM 704 C C . ASP A 1 86 ? 5.248 -15.901 -23.664 1.00 93.94 86 ASP A C 1
ATOM 706 O O . ASP A 1 86 ? 5.219 -16.619 -24.663 1.00 93.94 86 ASP A O 1
ATOM 710 N N . GLU A 1 87 ? 5.509 -14.589 -23.748 1.00 88.19 87 GLU A N 1
ATOM 711 C CA . GLU A 1 87 ? 5.730 -13.852 -25.004 1.00 88.19 87 GLU A CA 1
ATOM 712 C C . GLU A 1 87 ? 7.164 -13.304 -25.154 1.00 88.19 87 GLU A C 1
ATOM 714 O O . GLU A 1 87 ? 7.596 -13.071 -26.286 1.00 88.19 87 GLU A O 1
ATOM 719 N N . TRP A 1 88 ? 7.885 -13.094 -24.043 1.00 84.12 88 TRP A N 1
ATOM 720 C CA . TRP A 1 88 ? 9.217 -12.474 -23.971 1.00 84.12 88 TRP A CA 1
ATOM 721 C C . TRP A 1 88 ? 10.148 -13.275 -23.066 1.00 84.12 88 TRP A C 1
ATOM 723 O O . TRP A 1 88 ? 11.301 -13.508 -23.494 1.00 84.12 88 TRP A O 1
#

Radius of gyration: 16.9 Å; chains: 1; bounding box: 35×28×47 Å

pLDDT: mean 94.8, std 5.16, range [61.59, 98.56]